Protein AF-A0A4Z0RTU0-F1 (afdb_monomer)

Radius of gyration: 13.97 Å; Cα contacts (8 Å, |Δi|>4): 14; chains: 1; bounding box: 26×47×27 Å

InterPro domains:
  IPR007337 RelB antitoxin/Antitoxin DinJ [PF04221] (5-49)
  IPR013321 Arc-type ribbon-helix-helix [G3DSA:1.10.1220.10] (2-50)

Solvent-accessible surface area (backbone atoms only — not comparable to full-atom values): 3711 Å² total; per-residue (Å²): 134,87,86,80,90,86,87,82,91,74,58,68,68,61,51,52,54,46,42,54,58,33,44,78,71,79,35,51,55,68,56,50,52,50,52,50,55,50,50,33,70,72,69,72,50,62,91,65,63,73,73,79,63,76,86,126

Nearest PDB structures (foldseek):
  4q2u-assembly1_A  TM=8.719E-01  e=5.389E-02  Escherichia coli K-12
  4ml0-assembly2_E  TM=8.693E-01  e=5.784E-02  Escherichia coli B str. REL606
  4fxe-assembly1_A-2  TM=8.431E-01  e=4.194E-01  Escherichia coli K-12

Sequence (56 aa):
MMEKLIQIRVEEEIRNGADEVFRQEWLTTQQAVKMFLTQVANNGESPFHDLFRPKA

pLDDT: mean 87.57, std 13.12, range [49.62, 98.12]

Secondary structure (DSSP, 8-state):
-----------HHHHHHHHHHHHHTT--HHHHHHHHHHHHHHH---TTTTTT----

Structure (mmCIF, N/CA/C/O backbone):
data_AF-A0A4Z0RTU0-F1
#
_entry.id   AF-A0A4Z0RTU0-F1
#
loop_
_atom_site.group_PDB
_atom_site.id
_atom_site.type_symbol
_atom_site.label_atom_id
_atom_site.label_alt_id
_atom_site.label_comp_id
_atom_site.label_asym_id
_atom_site.label_entity_id
_atom_site.label_seq_id
_atom_site.pdbx_PDB_ins_code
_atom_site.Cartn_x
_atom_site.Cartn_y
_atom_site.Cartn_z
_atom_site.occupancy
_atom_site.B_iso_or_equiv
_atom_site.auth_seq_id
_atom_site.auth_comp_id
_atom_site.auth_asym_id
_atom_site.auth_atom_id
_atom_site.pdbx_PDB_model_num
ATOM 1 N N . MET A 1 1 ? 6.547 21.187 -6.304 1.00 55.28 1 MET A N 1
ATOM 2 C CA . MET A 1 1 ? 6.029 19.932 -6.895 1.00 55.28 1 MET A CA 1
ATOM 3 C C . MET A 1 1 ? 4.527 19.902 -6.692 1.00 55.28 1 MET A C 1
ATOM 5 O O . MET A 1 1 ? 4.087 20.335 -5.637 1.00 55.28 1 MET A O 1
ATOM 9 N N . MET A 1 2 ? 3.753 19.468 -7.687 1.00 82.62 2 MET A N 1
ATOM 10 C CA . MET A 1 2 ? 2.295 19.379 -7.568 1.00 82.62 2 MET A CA 1
ATOM 11 C C . MET A 1 2 ? 1.925 17.989 -7.051 1.00 82.62 2 MET A C 1
ATOM 13 O O . MET A 1 2 ? 2.073 17.004 -7.772 1.00 82.62 2 MET A O 1
ATOM 17 N N . GLU A 1 3 ? 1.501 17.909 -5.795 1.00 83.94 3 GLU A N 1
ATOM 18 C CA . GLU A 1 3 ? 1.013 16.662 -5.210 1.00 83.94 3 GLU A CA 1
ATOM 19 C C . GLU A 1 3 ? -0.377 16.332 -5.770 1.00 83.94 3 GLU A C 1
ATOM 21 O O . GLU A 1 3 ? -1.198 17.221 -6.006 1.00 83.94 3 GLU A O 1
ATOM 26 N N . LYS A 1 4 ? -0.639 15.043 -6.012 1.00 89.88 4 LYS A N 1
ATOM 27 C CA . LYS A 1 4 ? -1.954 14.541 -6.427 1.00 89.88 4 LYS A CA 1
ATOM 28 C C . LYS A 1 4 ? -2.497 13.605 -5.355 1.00 89.88 4 LYS A C 1
ATOM 30 O O . LYS A 1 4 ? -1.770 12.751 -4.856 1.00 89.88 4 LYS A O 1
ATOM 35 N N . LEU A 1 5 ? -3.780 13.755 -5.035 1.00 92.62 5 LEU A N 1
ATOM 36 C CA . LEU A 1 5 ? -4.488 12.882 -4.103 1.00 92.62 5 LEU A CA 1
ATOM 37 C C . LEU A 1 5 ? -5.018 11.642 -4.832 1.00 92.62 5 LEU A C 1
ATOM 39 O O . LEU A 1 5 ? -5.643 11.760 -5.885 1.00 92.62 5 LEU A O 1
ATOM 43 N N . ILE A 1 6 ? -4.813 10.470 -4.233 1.00 91.50 6 ILE A N 1
ATOM 44 C CA . ILE A 1 6 ? -5.387 9.199 -4.680 1.00 91.50 6 ILE A CA 1
ATOM 45 C C . ILE A 1 6 ? -6.479 8.803 -3.683 1.00 91.50 6 ILE A C 1
ATOM 47 O O 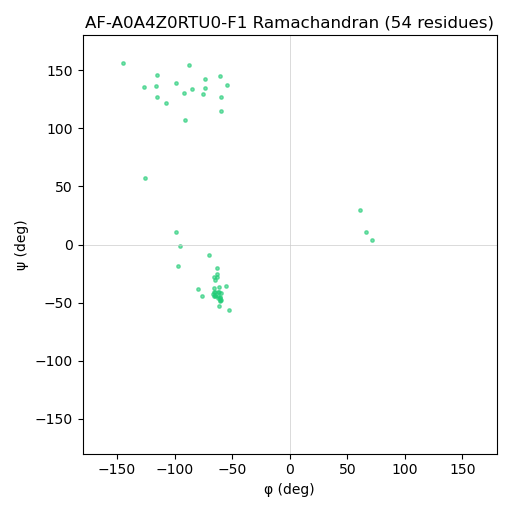. ILE A 1 6 ? -6.210 8.668 -2.492 1.00 91.50 6 ILE A O 1
ATOM 51 N N . GLN A 1 7 ? -7.709 8.632 -4.169 1.00 94.06 7 GLN A N 1
ATOM 52 C CA . GLN A 1 7 ? -8.846 8.147 -3.384 1.00 94.06 7 GLN A CA 1
ATOM 53 C C . GLN A 1 7 ? -9.296 6.801 -3.948 1.00 94.06 7 GLN A C 1
ATOM 55 O O . GLN A 1 7 ? -9.542 6.688 -5.148 1.00 94.06 7 GLN A O 1
ATOM 60 N N . ILE A 1 8 ? -9.399 5.787 -3.091 1.00 91.94 8 ILE A N 1
ATOM 61 C CA . ILE A 1 8 ? -9.754 4.417 -3.476 1.00 91.94 8 ILE A CA 1
ATOM 62 C C . ILE A 1 8 ? -10.930 3.976 -2.606 1.00 91.94 8 ILE A C 1
ATOM 64 O O . ILE A 1 8 ? -10.935 4.219 -1.399 1.00 91.94 8 ILE A O 1
ATOM 68 N N . ARG A 1 9 ? -11.930 3.343 -3.224 1.00 95.69 9 ARG A N 1
ATOM 69 C CA . ARG A 1 9 ? -13.025 2.680 -2.507 1.00 95.69 9 ARG A CA 1
ATOM 70 C C . ARG A 1 9 ? -12.652 1.221 -2.283 1.00 95.69 9 ARG A C 1
ATOM 72 O O . ARG A 1 9 ? -12.266 0.551 -3.234 1.00 95.69 9 ARG A O 1
ATOM 79 N N . VAL A 1 10 ? -12.791 0.767 -1.047 1.00 94.06 10 VAL A N 1
ATOM 80 C CA . VAL A 1 10 ? -12.596 -0.620 -0.612 1.00 94.06 10 VAL A CA 1
ATOM 81 C C . VAL A 1 10 ? -13.600 -0.923 0.492 1.00 94.06 10 VAL A C 1
ATOM 83 O O . VAL A 1 10 ? -14.074 0.001 1.162 1.00 94.06 10 VAL A O 1
ATOM 86 N N . GLU A 1 11 ? -13.924 -2.195 0.682 1.00 98.12 11 GLU A N 1
ATOM 87 C CA . GLU A 1 11 ? -14.736 -2.644 1.805 1.00 98.12 11 GLU A CA 1
ATOM 88 C C . GLU A 1 11 ? -14.045 -2.313 3.136 1.00 98.12 11 GLU A C 1
ATOM 90 O O . GLU A 1 11 ? -12.816 -2.359 3.261 1.00 98.12 11 GLU A O 1
ATOM 95 N N . GLU A 1 12 ? -14.844 -1.983 4.151 1.00 96.69 12 GLU A N 1
ATOM 96 C CA . GLU A 1 12 ? -14.338 -1.589 5.468 1.00 96.69 12 GLU A CA 1
ATOM 97 C C . GLU A 1 12 ? -13.489 -2.691 6.112 1.00 96.69 12 GLU A C 1
ATOM 99 O O . GLU A 1 12 ? -12.416 -2.415 6.642 1.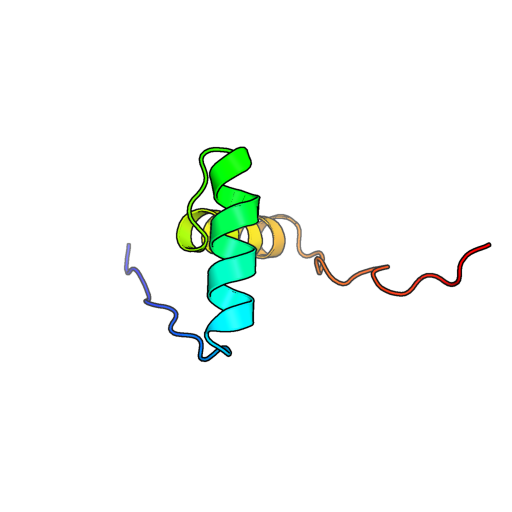00 96.69 12 GLU A O 1
ATOM 104 N N . GLU A 1 13 ? -13.923 -3.945 6.004 1.00 97.00 13 GLU A N 1
ATOM 105 C CA . GLU A 1 13 ? -13.217 -5.099 6.566 1.00 97.00 13 GLU A CA 1
ATOM 106 C C . GLU A 1 13 ? -11.826 -5.281 5.943 1.00 97.00 13 GLU A C 1
ATOM 108 O O . GLU A 1 13 ? -10.851 -5.515 6.658 1.00 97.00 13 GLU A O 1
ATOM 113 N N . ILE A 1 14 ? -11.709 -5.086 4.624 1.00 96.38 14 ILE A N 1
ATOM 114 C CA . ILE A 1 14 ? -10.431 -5.158 3.903 1.00 96.38 14 ILE A CA 1
ATOM 115 C C . ILE A 1 14 ? -9.499 -4.036 4.356 1.00 96.38 14 ILE A C 1
ATOM 117 O O . ILE A 1 14 ? -8.320 -4.277 4.625 1.00 96.38 14 ILE A O 1
ATOM 121 N N . ARG A 1 15 ? -10.025 -2.812 4.488 1.00 95.12 15 ARG A N 1
ATOM 122 C CA . ARG A 1 15 ? -9.249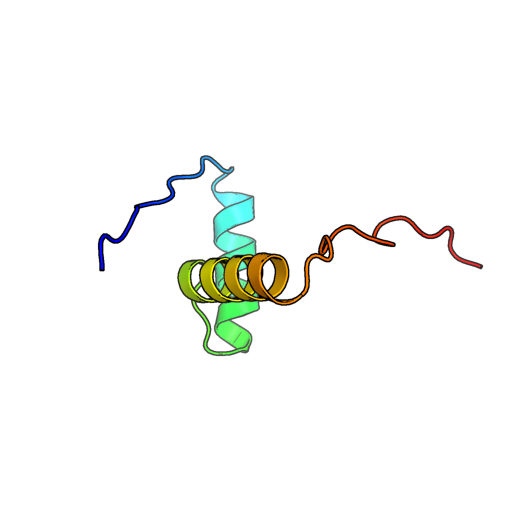 -1.673 4.988 1.00 95.12 15 ARG A CA 1
ATOM 123 C C . ARG A 1 15 ? -8.747 -1.924 6.409 1.00 95.12 15 ARG A C 1
ATOM 125 O O . ARG A 1 15 ? -7.568 -1.711 6.677 1.00 95.12 15 ARG A O 1
ATOM 132 N N . ASN A 1 16 ? -9.629 -2.366 7.300 1.00 96.69 16 ASN A N 1
ATOM 133 C CA . ASN A 1 16 ? -9.296 -2.583 8.703 1.00 96.69 16 ASN A CA 1
ATOM 134 C C . ASN A 1 16 ? -8.260 -3.703 8.859 1.00 96.69 16 ASN A C 1
ATOM 136 O O . ASN A 1 16 ? -7.306 -3.542 9.619 1.00 96.69 16 ASN A O 1
ATOM 140 N N . GLY A 1 17 ? -8.395 -4.788 8.088 1.00 96.6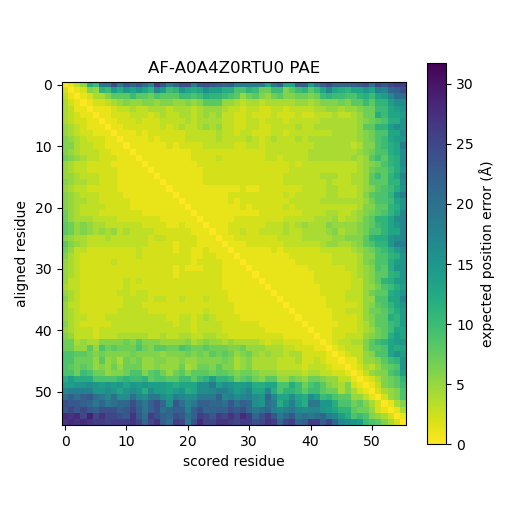9 17 GLY A N 1
ATOM 141 C CA . GLY A 1 17 ? -7.406 -5.864 8.050 1.00 96.69 17 GLY A CA 1
ATOM 142 C C . GLY A 1 17 ? -6.031 -5.380 7.583 1.00 96.69 17 GLY A C 1
ATOM 143 O O . GLY A 1 17 ? -5.024 -5.673 8.226 1.00 96.69 17 GLY A O 1
ATOM 144 N N . ALA A 1 18 ? -5.974 -4.577 6.514 1.00 95.38 18 ALA A N 1
ATOM 145 C CA . ALA A 1 18 ? -4.720 -3.991 6.039 1.00 95.38 18 ALA A CA 1
ATOM 146 C C . ALA A 1 18 ? -4.083 -3.049 7.081 1.00 95.38 18 ALA A C 1
ATOM 148 O O . ALA A 1 18 ? -2.886 -3.150 7.354 1.00 95.38 18 ALA A O 1
ATOM 149 N N . ASP A 1 19 ? -4.882 -2.180 7.711 1.00 96.06 19 ASP A N 1
ATOM 150 C CA . ASP A 1 19 ? -4.423 -1.264 8.764 1.00 96.06 19 ASP A CA 1
ATOM 151 C C . ASP A 1 19 ? -3.908 -2.006 10.009 1.00 96.06 19 ASP A C 1
ATOM 1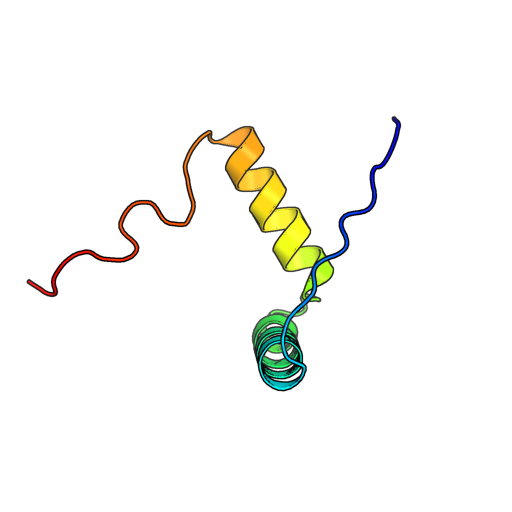53 O O . ASP A 1 19 ? -3.086 -1.467 10.748 1.00 96.06 19 ASP A O 1
ATOM 157 N N . GLU A 1 20 ? -4.388 -3.213 10.302 1.00 97.00 20 GLU A N 1
ATOM 158 C CA . GLU A 1 20 ? -3.863 -4.027 11.402 1.00 97.00 20 GLU A CA 1
ATOM 159 C C . GLU A 1 20 ? -2.522 -4.673 11.058 1.00 97.00 20 GLU A C 1
ATOM 161 O O . GLU A 1 20 ? -1.594 -4.589 11.863 1.00 97.00 20 GLU A O 1
ATOM 166 N N . VAL A 1 21 ? -2.387 -5.233 9.854 1.00 96.19 21 VAL A N 1
ATOM 167 C CA . VAL A 1 21 ? -1.132 -5.841 9.388 1.00 96.19 21 VAL A CA 1
ATOM 168 C C . VAL A 1 21 ? -0.013 -4.802 9.333 1.00 96.19 21 VAL A C 1
ATOM 170 O O . VAL A 1 21 ? 1.023 -4.981 9.968 1.00 96.19 21 VAL A O 1
ATOM 173 N N . PHE A 1 22 ? -0.227 -3.671 8.655 1.00 95.88 22 PHE A N 1
ATOM 174 C CA . PHE A 1 22 ? 0.822 -2.654 8.509 1.00 95.88 22 PHE A CA 1
ATOM 175 C C . PHE A 1 22 ? 1.212 -1.997 9.836 1.00 95.88 22 PHE A C 1
ATOM 177 O O . PHE A 1 22 ? 2.364 -1.604 10.024 1.00 95.88 22 PHE A O 1
ATOM 184 N N . ARG A 1 23 ? 0.293 -1.935 10.804 1.00 95.88 23 ARG A N 1
ATOM 185 C CA . ARG A 1 23 ? 0.583 -1.394 12.137 1.00 95.88 23 ARG A CA 1
ATOM 186 C C . ARG A 1 23 ? 1.597 -2.237 12.902 1.00 95.88 23 ARG A C 1
ATOM 188 O O . ARG A 1 23 ? 2.358 -1.669 13.681 1.00 95.88 23 ARG A O 1
ATOM 195 N N . GLN A 1 24 ? 1.649 -3.550 12.665 1.00 95.75 24 GLN A N 1
ATOM 196 C CA . GLN A 1 24 ? 2.679 -4.424 13.247 1.00 95.75 24 GLN A CA 1
ATOM 197 C C . GLN A 1 24 ? 4.088 -4.037 12.768 1.00 95.75 24 GLN A C 1
ATOM 199 O O . GLN A 1 24 ? 5.065 -4.238 13.485 1.00 95.75 24 GLN A O 1
ATOM 204 N N . GLU A 1 25 ? 4.177 -3.414 11.593 1.00 94.38 25 GLU A N 1
ATOM 205 C CA . GLU A 1 25 ? 5.409 -2.913 10.980 1.00 94.38 25 GLU A CA 1
ATOM 206 C C . GLU A 1 25 ? 5.610 -1.402 11.191 1.00 94.38 25 GLU A C 1
ATOM 208 O O . GLU A 1 25 ? 6.496 -0.805 10.583 1.00 94.38 25 GLU A O 1
ATOM 213 N N . TRP A 1 26 ? 4.814 -0.768 12.064 1.00 96.06 26 TRP A N 1
ATOM 214 C CA . TRP A 1 26 ? 4.837 0.682 12.315 1.00 96.06 26 TRP A CA 1
ATOM 215 C C . TRP A 1 26 ? 4.510 1.533 11.078 1.00 96.06 26 TRP A C 1
ATOM 217 O O . TRP A 1 26 ? 4.961 2.674 10.953 1.00 96.06 26 TRP A O 1
ATOM 227 N N . LEU A 1 27 ? 3.691 0.991 10.175 1.00 95.81 27 LEU A N 1
ATOM 228 C CA . LEU A 1 27 ? 3.239 1.650 8.956 1.00 95.81 27 LEU A CA 1
ATOM 229 C C . LEU A 1 27 ? 1.728 1.891 8.984 1.00 95.81 27 LEU A C 1
ATOM 231 O O . LEU A 1 27 ? 0.937 1.095 9.484 1.00 95.81 27 LEU A O 1
ATOM 235 N N . THR A 1 28 ? 1.313 3.002 8.386 1.00 95.56 28 THR A N 1
ATOM 236 C CA . THR A 1 28 ? -0.086 3.232 8.002 1.00 95.56 28 THR A CA 1
ATOM 237 C C . THR A 1 28 ? -0.349 2.665 6.606 1.00 95.56 28 THR A C 1
ATOM 239 O O . THR A 1 28 ? 0.555 2.650 5.764 1.00 95.56 28 THR A O 1
ATOM 242 N N . THR A 1 29 ? -1.601 2.310 6.291 1.00 94.31 29 THR A N 1
ATOM 243 C CA . THR A 1 29 ? -1.970 1.886 4.925 1.00 94.31 29 THR A CA 1
ATOM 244 C C . THR A 1 29 ? -1.598 2.934 3.870 1.00 94.31 29 THR A C 1
ATOM 246 O O . THR A 1 29 ? -1.146 2.593 2.781 1.00 94.31 29 THR A O 1
ATOM 249 N N . GLN A 1 30 ? -1.708 4.229 4.183 1.00 93.44 30 GLN A N 1
ATOM 250 C CA . GLN A 1 30 ? -1.325 5.297 3.251 1.00 93.44 30 GLN A CA 1
ATOM 251 C C . GLN A 1 30 ? 0.181 5.311 2.957 1.00 93.44 30 GLN A C 1
ATOM 253 O O . GLN A 1 30 ? 0.579 5.498 1.805 1.00 93.44 30 GLN A O 1
ATOM 258 N N . GLN A 1 31 ? 1.023 5.096 3.973 1.00 95.00 31 GLN A N 1
ATOM 259 C CA . GLN A 1 31 ? 2.471 4.975 3.785 1.00 95.00 31 GLN A CA 1
ATOM 260 C C . GLN A 1 31 ? 2.811 3.735 2.960 1.00 95.00 31 GLN A C 1
ATOM 262 O O . GLN A 1 31 ? 3.600 3.846 2.023 1.00 95.00 31 GLN A O 1
ATOM 267 N N . ALA A 1 32 ? 2.168 2.600 3.243 1.00 93.12 32 ALA A N 1
ATOM 268 C CA . ALA A 1 32 ? 2.353 1.371 2.480 1.00 93.12 32 ALA A CA 1
ATOM 269 C C . ALA A 1 32 ? 1.981 1.560 0.998 1.00 93.12 32 ALA A C 1
ATOM 271 O O . ALA A 1 32 ? 2.783 1.255 0.117 1.00 93.12 32 ALA A O 1
ATOM 272 N N . VAL A 1 33 ? 0.823 2.165 0.703 1.00 92.81 33 VAL A N 1
ATOM 273 C CA . VAL A 1 33 ? 0.400 2.481 -0.676 1.00 92.81 33 VAL A CA 1
ATOM 274 C C . VAL A 1 33 ? 1.376 3.450 -1.351 1.00 92.81 33 VAL A C 1
ATOM 276 O O . VAL A 1 33 ? 1.719 3.271 -2.519 1.00 92.81 33 VAL A O 1
ATOM 279 N N . LYS A 1 34 ? 1.877 4.461 -0.633 1.00 93.56 34 LYS A N 1
ATOM 280 C CA . LYS A 1 34 ? 2.892 5.378 -1.170 1.00 93.56 34 LYS A CA 1
ATOM 281 C C . LYS A 1 34 ? 4.189 4.645 -1.514 1.00 93.56 34 LYS A C 1
ATOM 283 O O . LYS A 1 34 ? 4.736 4.870 -2.594 1.00 93.56 34 LYS A O 1
ATOM 288 N N . MET A 1 35 ? 4.677 3.780 -0.624 1.00 92.38 35 MET A N 1
ATOM 289 C CA . MET A 1 35 ? 5.873 2.967 -0.858 1.00 92.38 35 MET A CA 1
ATOM 290 C C . MET A 1 35 ? 5.676 2.059 -2.070 1.00 92.38 35 MET A C 1
ATOM 292 O O . MET A 1 35 ? 6.509 2.067 -2.971 1.00 92.38 35 MET A O 1
ATOM 296 N N . PHE A 1 36 ? 4.537 1.370 -2.137 1.00 91.25 36 PHE A N 1
ATOM 297 C CA . PHE A 1 36 ? 4.134 0.533 -3.261 1.00 91.25 36 PHE A CA 1
ATOM 298 C C . PHE A 1 36 ? 4.196 1.290 -4.591 1.00 91.25 36 PHE A C 1
ATOM 300 O O . PHE A 1 36 ? 4.92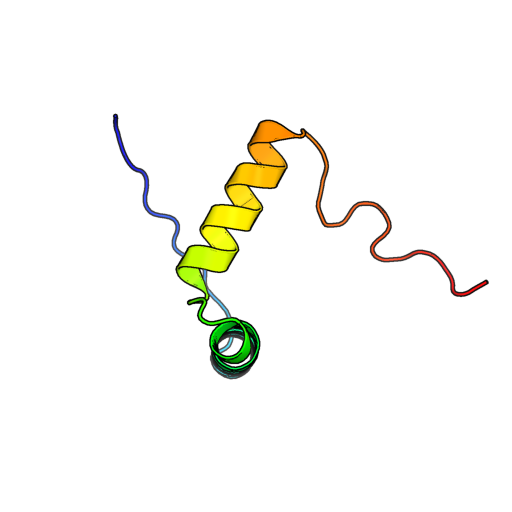9 0.894 -5.494 1.00 91.25 36 PHE A O 1
ATOM 307 N N . LEU A 1 37 ? 3.494 2.423 -4.698 1.00 92.81 37 LEU A N 1
ATOM 308 C CA . LEU A 1 37 ? 3.459 3.219 -5.929 1.00 92.81 37 LEU A CA 1
ATOM 309 C C . LEU A 1 37 ? 4.853 3.726 -6.313 1.00 92.81 37 LEU A C 1
ATOM 311 O O . LEU A 1 37 ? 5.189 3.771 -7.494 1.00 92.81 37 LEU A O 1
ATOM 315 N N . THR A 1 38 ? 5.670 4.073 -5.316 1.00 93.38 38 THR A N 1
ATOM 316 C CA . THR A 1 38 ? 7.054 4.517 -5.522 1.00 93.38 38 THR A CA 1
ATOM 317 C C . THR A 1 38 ? 7.911 3.398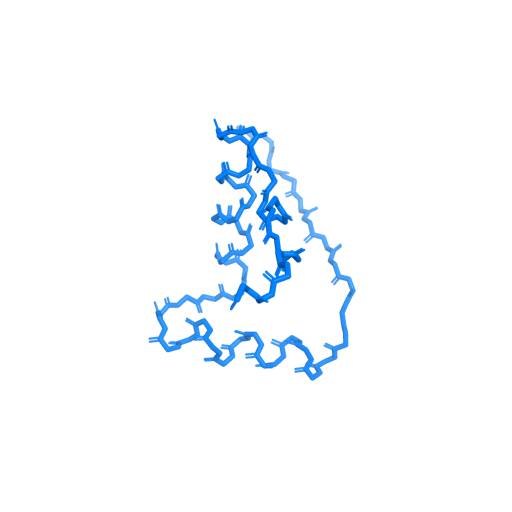 -6.112 1.00 93.38 38 THR A C 1
ATOM 319 O O . THR A 1 38 ? 8.651 3.641 -7.059 1.00 93.38 38 THR A O 1
ATOM 322 N N . GLN A 1 39 ? 7.793 2.168 -5.602 1.00 92.06 39 GLN A N 1
ATOM 323 C CA . GLN A 1 39 ? 8.549 1.024 -6.119 1.00 92.06 39 GLN A CA 1
ATOM 324 C C . GLN A 1 39 ? 8.127 0.658 -7.544 1.00 92.06 39 GLN A C 1
ATOM 326 O O . GLN A 1 39 ? 8.990 0.462 -8.393 1.00 92.06 39 GLN A O 1
ATOM 331 N N . VAL A 1 40 ? 6.823 0.649 -7.839 1.00 93.00 40 VAL A N 1
ATOM 332 C CA . VAL A 1 40 ? 6.327 0.389 -9.203 1.00 93.00 40 VAL A CA 1
ATOM 333 C C . VAL A 1 40 ? 6.841 1.442 -10.183 1.00 93.00 40 VAL A C 1
ATOM 335 O O . VAL A 1 40 ? 7.331 1.100 -11.257 1.00 93.00 40 VAL A O 1
ATOM 338 N N . ALA A 1 41 ? 6.773 2.723 -9.811 1.00 93.62 41 ALA A N 1
ATOM 339 C CA . ALA A 1 41 ? 7.243 3.810 -10.663 1.00 93.62 41 ALA A CA 1
ATOM 340 C C . ALA A 1 41 ? 8.763 3.772 -10.896 1.00 93.62 41 ALA A C 1
ATOM 342 O O . ALA A 1 41 ? 9.211 4.071 -12.000 1.00 93.62 41 ALA A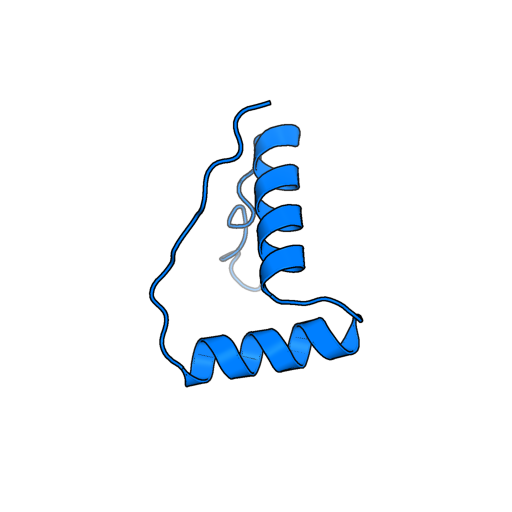 O 1
ATOM 343 N N . ASN A 1 42 ? 9.547 3.406 -9.879 1.00 94.50 42 ASN A N 1
ATOM 344 C CA . ASN A 1 42 ? 11.007 3.384 -9.971 1.00 94.50 42 ASN A CA 1
ATOM 345 C C . ASN A 1 42 ? 11.547 2.139 -10.684 1.00 94.50 42 ASN A C 1
ATOM 347 O O . ASN A 1 42 ? 12.521 2.246 -11.425 1.00 94.50 42 ASN A O 1
ATOM 351 N N . ASN A 1 43 ? 10.933 0.974 -10.462 1.00 91.56 43 ASN A N 1
ATOM 352 C CA . ASN A 1 43 ? 11.455 -0.306 -10.947 1.00 91.56 43 ASN A CA 1
ATOM 353 C C . ASN A 1 43 ? 10.797 -0.742 -12.265 1.00 91.56 43 ASN A C 1
ATOM 355 O O . ASN A 1 43 ? 11.336 -1.591 -12.963 1.00 91.56 43 ASN A O 1
ATOM 359 N N . GLY A 1 44 ? 9.630 -0.185 -12.614 1.00 89.44 44 GLY A N 1
ATOM 360 C CA . GLY A 1 44 ? 8.875 -0.558 -13.815 1.00 89.44 44 GLY A CA 1
ATOM 361 C C . GLY A 1 44 ? 8.221 -1.943 -13.744 1.00 89.44 44 GLY A C 1
ATOM 362 O O . GLY A 1 44 ? 7.605 -2.381 -14.715 1.00 89.44 44 GLY A O 1
ATOM 363 N N . GLU A 1 45 ? 8.329 -2.628 -12.605 1.00 85.38 45 GLU A N 1
ATOM 364 C CA . GLU A 1 45 ? 7.780 -3.961 -12.394 1.00 85.38 45 GLU A CA 1
ATOM 365 C C . GLU A 1 45 ? 6.445 -3.907 -11.653 1.00 85.38 45 GLU A C 1
ATOM 367 O O . GLU A 1 45 ? 6.245 -3.143 -10.704 1.00 85.38 45 GLU A O 1
ATOM 372 N N . SER A 1 46 ? 5.514 -4.749 -12.103 1.00 84.81 46 SER A N 1
ATOM 373 C CA . SER A 1 46 ? 4.242 -4.929 -11.420 1.00 84.81 46 SER A CA 1
ATOM 374 C C . SER A 1 46 ? 4.462 -5.746 -10.144 1.00 84.81 46 SER A C 1
ATOM 376 O O . SER A 1 46 ? 5.065 -6.814 -10.208 1.00 84.81 46 SER A O 1
ATOM 378 N N . PRO A 1 47 ? 3.876 -5.347 -9.010 1.00 77.75 47 PRO A N 1
ATOM 379 C CA . PRO A 1 47 ? 3.896 -6.140 -7.783 1.00 77.75 47 PRO A CA 1
ATOM 380 C C . PRO A 1 47 ? 3.018 -7.392 -7.899 1.00 77.75 47 PRO A C 1
ATOM 382 O O . PRO A 1 47 ? 3.036 -8.251 -7.025 1.00 77.75 47 PRO A O 1
ATOM 385 N N . PHE A 1 48 ? 2.243 -7.490 -8.982 1.00 84.12 48 PHE A N 1
ATOM 386 C CA . PHE A 1 48 ? 1.457 -8.662 -9.340 1.00 84.12 48 PHE A CA 1
ATOM 387 C C . PHE A 1 48 ? 2.177 -9.584 -10.327 1.00 84.12 48 PHE A C 1
ATOM 389 O O . PHE A 1 48 ? 1.623 -10.616 -10.710 1.00 84.12 48 PHE A O 1
ATOM 396 N N . HIS A 1 49 ? 3.389 -9.228 -10.768 1.00 75.00 49 HIS A N 1
ATOM 397 C CA . HIS A 1 49 ? 4.225 -10.158 -11.515 1.00 75.00 49 HIS A CA 1
ATOM 398 C C . HIS A 1 49 ? 4.483 -11.375 -10.611 1.00 75.00 49 HIS A C 1
ATOM 400 O O . HIS A 1 49 ? 4.842 -11.216 -9.450 1.00 75.00 49 HIS A O 1
ATOM 406 N N . ASP A 1 50 ? 4.209 -12.580 -11.113 1.00 66.38 50 ASP A N 1
ATOM 407 C CA . ASP A 1 50 ? 4.322 -13.853 -10.379 1.00 66.38 50 ASP A CA 1
ATOM 408 C C . ASP A 1 50 ? 3.365 -14.100 -9.197 1.00 66.38 50 ASP A C 1
ATOM 410 O O . ASP A 1 50 ? 3.509 -15.111 -8.506 1.00 66.38 50 ASP A O 1
ATOM 414 N N . LEU A 1 51 ? 2.330 -13.272 -8.998 1.00 66.00 51 LEU A N 1
ATOM 415 C CA . LEU A 1 51 ? 1.372 -13.452 -7.891 1.00 66.00 51 LEU A CA 1
ATOM 416 C C . LEU A 1 51 ? 0.574 -14.774 -7.968 1.00 66.00 51 LEU A C 1
ATOM 418 O O . LEU A 1 51 ? 0.053 -15.250 -6.962 1.00 66.00 51 LEU A O 1
ATOM 422 N N . PHE A 1 52 ? 0.498 -15.381 -9.156 1.00 60.91 52 PHE A N 1
ATOM 423 C CA . PHE A 1 52 ? -0.162 -16.664 -9.410 1.00 60.91 52 PHE A CA 1
ATOM 424 C C . PHE A 1 52 ? 0.791 -17.657 -10.085 1.00 60.91 52 PHE A C 1
ATOM 426 O O . PHE A 1 52 ? 0.514 -18.159 -11.175 1.00 60.91 52 PHE A O 1
ATOM 433 N N . ARG A 1 53 ?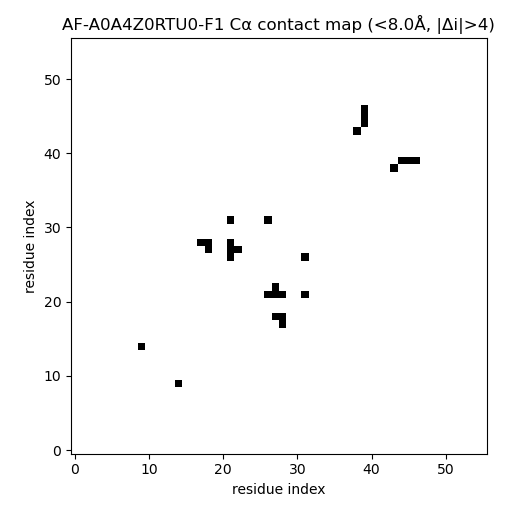 1.938 -17.954 -9.467 1.00 59.03 53 ARG A N 1
ATOM 434 C CA . ARG A 1 53 ? 2.699 -19.148 -9.862 1.00 59.03 53 ARG A CA 1
ATOM 435 C C . ARG A 1 53 ? 2.004 -20.397 -9.298 1.00 59.03 53 ARG A C 1
ATOM 437 O O . ARG A 1 53 ? 1.700 -20.417 -8.103 1.00 59.03 53 ARG A O 1
ATOM 444 N N . PRO A 1 54 ? 1.739 -21.439 -10.111 1.00 49.62 54 PRO A N 1
ATOM 445 C CA . PRO A 1 54 ? 1.285 -22.726 -9.593 1.00 49.62 54 PRO A CA 1
ATOM 446 C C . PRO A 1 54 ? 2.272 -23.220 -8.532 1.00 49.62 54 PRO A C 1
ATOM 448 O O . PRO A 1 54 ? 3.484 -23.110 -8.721 1.00 49.62 54 PRO A O 1
ATOM 451 N N . LYS A 1 55 ? 1.765 -23.752 -7.416 1.00 52.69 55 LYS A N 1
ATOM 452 C CA . LYS A 1 55 ? 2.603 -24.438 -6.426 1.00 52.69 55 LYS A CA 1
ATOM 453 C C . LYS A 1 55 ? 3.275 -25.618 -7.143 1.00 52.69 55 LYS A C 1
ATOM 455 O O . LYS A 1 55 ? 2.558 -26.484 -7.642 1.00 52.69 55 LYS A O 1
ATOM 460 N N . ALA A 1 56 ? 4.602 -25.581 -7.262 1.00 53.72 56 ALA A N 1
ATOM 461 C CA . ALA A 1 56 ? 5.397 -26.703 -7.762 1.00 53.72 56 ALA A CA 1
ATOM 462 C C . ALA A 1 56 ? 5.351 -27.882 -6.782 1.00 53.72 56 ALA A C 1
ATOM 464 O O . ALA A 1 56 ? 5.232 -27.619 -5.559 1.00 53.72 56 ALA A O 1
#

Mean predicted aligned error: 5.85 Å

Foldseek 3Di:
DDDDDDDDDDDPVVQVVQQVVVVVVVDGPVRVVVVQVVCCVVVVDDPCVVVDDPDD

Organism: Weissella confusa (NCBI:txid1583)